Protein AF-H1Z0P4-F1 (afdb_monomer)

pLDDT: mean 85.71, std 9.98, range [48.66, 94.5]

Foldseek 3Di:
DDDFDWDWDDDDQWTWIDTPVDPDDTQIDRDPVNRVVSRVVRVVVVVVVVD

Nearest PDB structures (foldseek):
  6g1n-assembly1_B  TM=9.21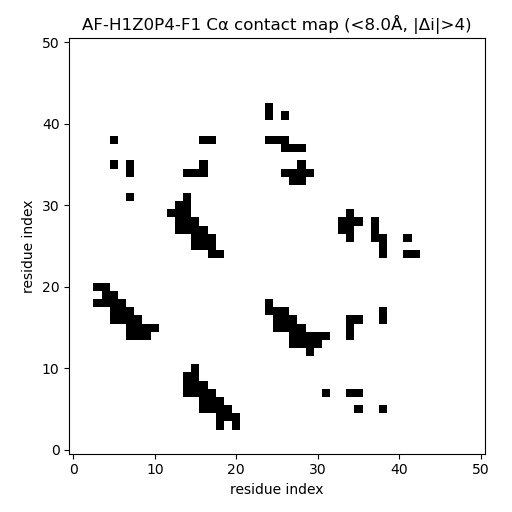6E-01  e=5.294E-02  Burkholderia pseudomallei K96243
  6g1n-assembly1_D  TM=9.247E-01  e=1.156E-01  Burkholderia pseudomallei K96243
  3kwr-assembly1_B  TM=8.993E-01  e=1.057E+00  Lactiplantibacillus plantarum
  6th6-assembly1_BG  TM=5.114E-01  e=4.148E+00  Thermococcus kodakarensis KOD1

Radius of gyration: 10.95 Å; Cα contacts (8 Å, |Δi|>4): 70; chains: 1; bounding box: 20×18×34 Å

Solvent-accessible surface area (backbone atoms only — not comparable to full-atom values): 3054 Å² total; per-residue (Å²): 132,85,84,79,67,75,49,68,45,80,51,100,80,34,20,50,25,37,26,95,90,46,88,91,55,75,30,62,18,72,41,70,66,48,13,49,54,37,39,53,53,51,52,49,55,52,60,56,71,71,104

InterPro domains:
  IPR035069 Antitoxin HicB/UPF0150 [SSF143100] (5-49)

Structure (mmCIF, N/CA/C/O backbone):
data_AF-H1Z0P4-F1
#
_entry.id   AF-H1Z0P4-F1
#
loop_
_atom_site.group_PDB
_atom_site.id
_atom_site.type_symbol
_atom_site.label_atom_id
_atom_site.label_alt_id
_atom_site.label_comp_id
_atom_site.label_asym_id
_atom_site.label_entity_id
_atom_site.label_seq_id
_atom_site.pdbx_PDB_ins_code
_atom_site.Cartn_x
_atom_site.Cartn_y
_atom_site.Cartn_z
_atom_site.occupancy
_atom_site.B_iso_or_equiv
_atom_site.auth_seq_id
_atom_site.auth_comp_id
_atom_site.auth_asym_id
_atom_site.auth_atom_id
_atom_site.pdbx_PDB_model_num
ATOM 1 N N . MET A 1 1 ? 1.354 -7.418 18.866 1.00 48.66 1 MET A N 1
ATOM 2 C CA . MET A 1 1 ? 1.117 -6.802 17.544 1.00 48.66 1 MET A CA 1
ATOM 3 C C . MET A 1 1 ? 0.751 -7.906 16.577 1.00 48.66 1 MET A C 1
ATOM 5 O O . MET A 1 1 ? 1.550 -8.816 16.406 1.00 48.66 1 MET A O 1
ATOM 9 N N . SER A 1 2 ? -0.447 -7.873 16.000 1.00 70.56 2 SER A N 1
ATOM 10 C CA . SER A 1 2 ? -0.750 -8.686 14.821 1.00 70.56 2 SER A CA 1
ATOM 11 C C . SER A 1 2 ? -0.036 -8.052 13.628 1.00 70.56 2 SER A C 1
ATOM 13 O O . SER A 1 2 ? -0.270 -6.880 13.340 1.00 70.56 2 SER A O 1
ATOM 15 N N . GLY A 1 3 ? 0.866 -8.790 12.983 1.00 76.94 3 GLY A N 1
ATOM 16 C CA . GLY A 1 3 ? 1.403 -8.383 11.686 1.00 76.94 3 GLY A CA 1
ATOM 17 C C . GLY A 1 3 ? 0.303 -8.401 10.623 1.00 76.94 3 GLY A C 1
ATOM 18 O O . GLY A 1 3 ? -0.712 -9.081 10.786 1.00 76.94 3 GLY A O 1
ATOM 19 N N . PHE A 1 4 ? 0.504 -7.660 9.540 1.00 84.25 4 PHE A N 1
ATOM 20 C CA . PHE A 1 4 ? -0.383 -7.673 8.378 1.00 84.25 4 PHE A CA 1
ATOM 21 C C . PHE A 1 4 ? 0.334 -8.373 7.225 1.00 84.25 4 PHE A C 1
ATOM 23 O O . PHE A 1 4 ? 1.536 -8.194 7.053 1.00 84.25 4 PHE A O 1
ATOM 30 N N . LEU A 1 5 ? -0.398 -9.151 6.426 1.00 89.25 5 LEU A N 1
ATOM 31 C CA . LEU A 1 5 ? 0.111 -9.642 5.148 1.00 89.25 5 LEU A CA 1
ATOM 32 C C . LEU A 1 5 ? -0.085 -8.550 4.096 1.00 89.25 5 LEU A C 1
ATOM 34 O O . LEU A 1 5 ? -1.218 -8.108 3.889 1.00 89.25 5 LEU A O 1
ATOM 38 N N . ILE A 1 6 ? 0.997 -8.147 3.435 1.00 89.81 6 ILE A N 1
ATOM 39 C CA . ILE A 1 6 ? 0.974 -7.275 2.260 1.00 89.81 6 ILE A CA 1
ATOM 40 C C . ILE A 1 6 ? 1.338 -8.138 1.052 1.00 89.81 6 ILE A C 1
ATOM 42 O O . ILE A 1 6 ? 2.365 -8.813 1.054 1.00 89.81 6 ILE A O 1
ATOM 46 N N . ILE A 1 7 ? 0.481 -8.136 0.037 1.00 91.44 7 ILE A N 1
ATOM 47 C CA . ILE A 1 7 ? 0.736 -8.762 -1.260 1.00 91.44 7 ILE A CA 1
ATOM 48 C C . ILE A 1 7 ? 0.985 -7.627 -2.245 1.00 91.44 7 ILE A C 1
ATOM 50 O O . ILE A 1 7 ? 0.126 -6.763 -2.387 1.00 91.44 7 ILE A O 1
ATOM 54 N N . ALA A 1 8 ? 2.148 -7.615 -2.898 1.00 91.94 8 ALA A N 1
ATOM 55 C CA . ALA A 1 8 ? 2.512 -6.625 -3.908 1.00 91.94 8 ALA A CA 1
ATOM 56 C C . ALA A 1 8 ? 2.487 -7.257 -5.304 1.00 91.94 8 ALA A C 1
ATOM 58 O O . ALA A 1 8 ? 3.374 -8.030 -5.664 1.00 91.94 8 ALA A O 1
ATOM 59 N N . GLU A 1 9 ? 1.474 -6.924 -6.102 1.00 92.94 9 GLU A N 1
ATOM 60 C CA . GLU A 1 9 ? 1.371 -7.409 -7.479 1.00 92.94 9 GLU A CA 1
ATOM 61 C C . GLU A 1 9 ? 2.161 -6.510 -8.427 1.00 92.94 9 GLU A C 1
ATOM 63 O O . GLU A 1 9 ? 1.992 -5.290 -8.435 1.00 92.94 9 GLU A O 1
ATOM 68 N N . LYS A 1 10 ? 3.028 -7.104 -9.249 1.00 94.12 10 LYS A N 1
ATOM 69 C CA . LYS A 1 10 ? 3.755 -6.370 -10.284 1.00 94.12 10 LYS A CA 1
ATOM 70 C C . LYS A 1 10 ? 2.835 -6.136 -11.484 1.00 94.12 10 LYS A C 1
ATOM 72 O O . LYS A 1 10 ? 2.442 -7.092 -12.143 1.00 94.12 10 LYS A O 1
ATOM 77 N N . GLY A 1 11 ? 2.539 -4.874 -11.789 1.00 90.69 11 GLY A N 1
ATOM 78 C CA . GLY A 1 11 ? 2.052 -4.468 -13.110 1.00 90.69 11 GLY A CA 1
ATOM 79 C C . GLY A 1 11 ? 3.166 -3.821 -13.930 1.00 90.69 11 GLY A C 1
ATOM 80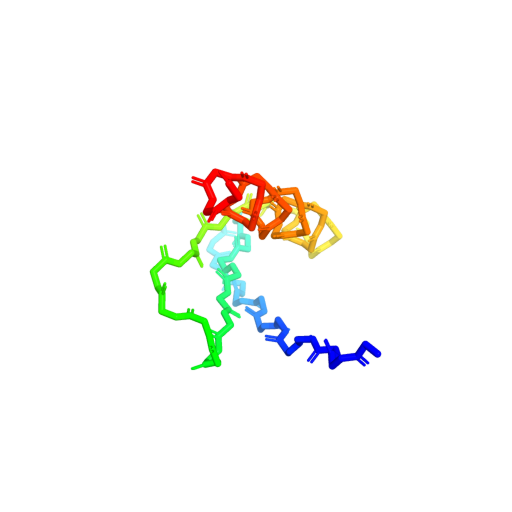 O O . GLY A 1 11 ? 4.314 -3.780 -13.482 1.00 90.69 11 GLY A O 1
ATOM 81 N N . ASP A 1 12 ? 2.828 -3.291 -15.105 1.00 91.56 12 ASP A N 1
ATOM 82 C CA . ASP A 1 12 ? 3.792 -2.827 -16.118 1.00 91.56 12 ASP A CA 1
ATOM 83 C C . ASP A 1 12 ? 4.951 -2.004 -15.515 1.00 91.56 12 ASP A C 1
ATOM 85 O O . ASP A 1 12 ? 6.094 -2.464 -15.470 1.00 91.56 12 ASP A O 1
ATOM 89 N N . ASP A 1 13 ? 4.645 -0.871 -14.875 1.00 92.50 13 ASP A N 1
ATOM 90 C CA . ASP A 1 13 ? 5.676 0.056 -14.372 1.00 92.50 13 ASP A CA 1
ATOM 91 C C . ASP A 1 13 ? 5.753 0.165 -12.845 1.00 92.50 13 ASP A C 1
ATOM 93 O O . ASP A 1 13 ? 6.663 0.792 -12.303 1.00 92.50 13 ASP A O 1
ATOM 97 N N . LYS A 1 14 ? 4.812 -0.442 -12.122 1.00 94.50 14 LYS A N 1
ATOM 98 C CA . LYS A 1 14 ? 4.696 -0.291 -10.666 1.00 94.50 14 LYS A CA 1
ATOM 99 C C . LYS A 1 14 ? 4.135 -1.536 -9.997 1.00 94.50 14 LYS A C 1
ATOM 101 O O . LYS A 1 14 ? 3.578 -2.415 -10.650 1.00 94.50 14 LYS A O 1
ATOM 106 N N . TYR A 1 15 ? 4.288 -1.572 -8.688 1.00 94.25 15 TYR A N 1
ATOM 107 C CA . TYR A 1 15 ? 3.711 -2.547 -7.790 1.00 94.25 15 TYR A CA 1
ATOM 108 C C . TYR A 1 15 ? 2.416 -2.003 -7.201 1.00 94.25 15 TYR A C 1
ATOM 110 O O . TYR A 1 15 ? 2.325 -0.830 -6.824 1.00 94.25 15 TYR A O 1
ATOM 118 N N . PHE A 1 16 ? 1.429 -2.882 -7.126 1.00 90.75 16 PHE A N 1
ATOM 119 C CA . PHE A 1 16 ? 0.105 -2.633 -6.590 1.00 90.75 16 PHE A CA 1
ATOM 120 C C . PHE A 1 16 ? -0.053 -3.460 -5.317 1.00 90.75 16 PHE A C 1
ATOM 122 O O . PHE A 1 16 ? -0.351 -4.655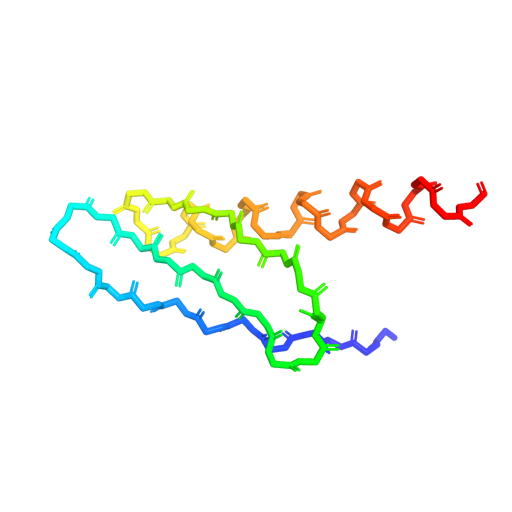 -5.393 1.00 90.75 16 PHE A O 1
ATOM 129 N N . PRO A 1 17 ? 0.207 -2.871 -4.141 1.00 91.06 17 PRO A N 1
ATOM 130 C CA . PRO A 1 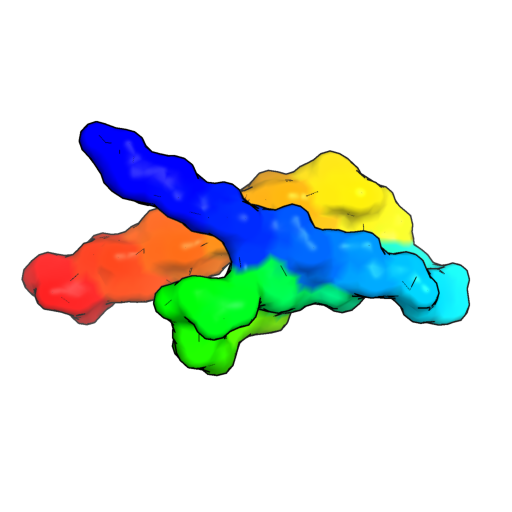17 ? 0.070 -3.593 -2.902 1.00 91.06 17 PRO A CA 1
ATOM 131 C C . PRO A 1 17 ? -1.367 -3.573 -2.391 1.00 91.06 17 PRO A C 1
ATOM 133 O O . PRO A 1 17 ? -2.085 -2.577 -2.516 1.00 91.06 17 PRO A O 1
ATOM 136 N N . TYR A 1 18 ? -1.753 -4.671 -1.754 1.00 90.06 18 TYR A N 1
ATOM 137 C CA . TYR A 1 18 ? -2.999 -4.800 -1.015 1.00 90.06 18 TYR A CA 1
ATOM 138 C C . TYR A 1 18 ? -2.811 -5.726 0.190 1.00 90.06 18 TYR A C 1
ATOM 140 O O . TYR A 1 18 ? -1.882 -6.532 0.247 1.00 90.06 18 TYR A O 1
ATOM 148 N N . SER A 1 19 ? -3.704 -5.622 1.174 1.00 88.44 19 SER A N 1
ATOM 149 C CA . SER A 1 19 ? -3.752 -6.554 2.300 1.00 88.44 19 SER A CA 1
ATOM 150 C C . SER A 1 19 ? -5.126 -7.221 2.349 1.00 88.44 19 SER A C 1
ATOM 152 O O . SER A 1 19 ? -6.116 -6.525 2.560 1.00 88.44 19 SER A O 1
ATOM 154 N N . PRO A 1 20 ? -5.228 -8.555 2.195 1.00 87.38 20 PRO A N 1
ATOM 155 C CA . PRO A 1 20 ? -6.515 -9.255 2.248 1.00 87.38 20 PRO A CA 1
ATOM 156 C C . PRO A 1 20 ? -7.282 -9.040 3.561 1.00 87.38 20 PRO A C 1
ATOM 158 O O . PRO A 1 20 ? -8.507 -9.096 3.583 1.00 87.38 20 PRO A O 1
ATOM 161 N N . GLY A 1 21 ? -6.556 -8.791 4.657 1.00 84.88 21 GLY A N 1
ATOM 162 C CA . GLY A 1 21 ? -7.132 -8.527 5.977 1.00 84.88 21 GLY A CA 1
ATOM 163 C C . GLY A 1 21 ? -7.525 -7.067 6.218 1.00 84.88 21 GLY A C 1
ATOM 164 O O . GLY A 1 21 ? -8.117 -6.778 7.255 1.00 84.88 21 GLY A O 1
ATOM 165 N N . LEU A 1 22 ? -7.203 -6.147 5.300 1.00 81.19 22 LEU A N 1
ATOM 166 C CA . LEU A 1 22 ? -7.505 -4.719 5.420 1.00 81.19 22 LEU A CA 1
ATOM 167 C C . LEU A 1 22 ? -8.234 -4.238 4.159 1.00 81.19 22 LEU A C 1
ATOM 169 O O . LEU A 1 22 ? -7.630 -4.033 3.107 1.00 81.19 22 LEU A O 1
ATOM 173 N N . LEU A 1 23 ? -9.543 -4.016 4.268 1.00 71.06 23 LEU A N 1
ATOM 174 C CA . LEU A 1 23 ? -10.336 -3.489 3.159 1.00 71.06 23 LEU A CA 1
ATOM 1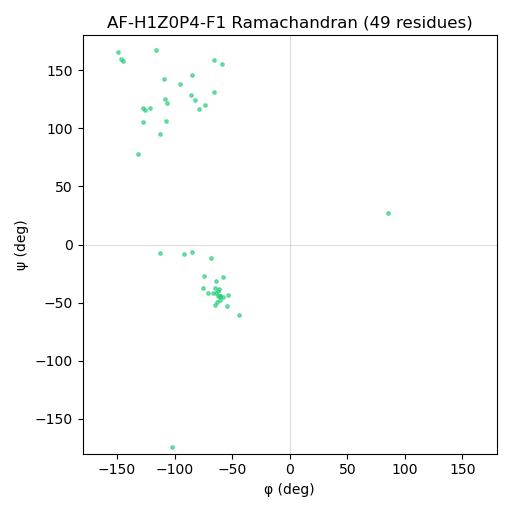75 C C . LEU A 1 23 ? -9.907 -2.049 2.816 1.00 71.06 23 LEU A C 1
ATOM 177 O O . LEU A 1 23 ? -9.832 -1.188 3.691 1.00 71.06 23 LEU A O 1
ATOM 181 N N . GLY A 1 24 ? -9.679 -1.779 1.527 1.00 64.31 24 GLY A N 1
ATOM 182 C CA . GLY A 1 24 ? -9.668 -0.415 0.981 1.00 64.31 24 GLY A CA 1
ATOM 183 C C . GLY A 1 24 ? -8.359 0.375 1.070 1.00 64.31 24 GLY A C 1
ATOM 184 O O . GLY A 1 24 ? -8.411 1.603 1.088 1.00 64.31 24 GLY A O 1
ATOM 185 N N . ARG A 1 25 ? -7.188 -0.271 1.105 1.00 63.09 25 ARG A N 1
ATOM 186 C CA . ARG A 1 25 ? -5.898 0.441 1.128 1.00 63.09 25 ARG A CA 1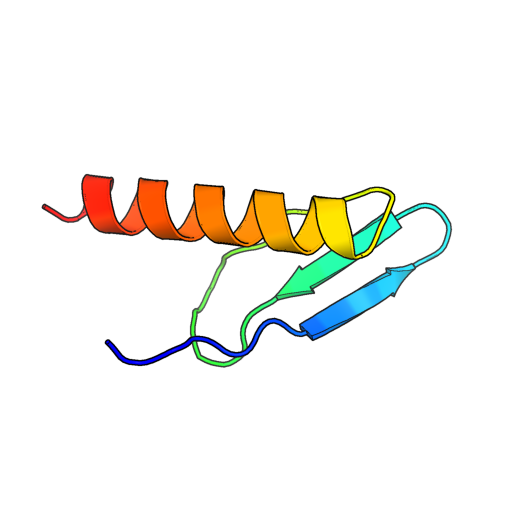
ATOM 187 C C . ARG A 1 25 ? -4.988 -0.023 -0.004 1.00 63.09 25 ARG A C 1
ATOM 189 O O . ARG A 1 25 ? -4.595 -1.183 -0.037 1.00 63.09 25 ARG A O 1
ATOM 196 N N . VAL A 1 26 ? -4.685 0.896 -0.919 1.00 65.81 26 VAL A N 1
ATOM 197 C CA . VAL A 1 26 ? -3.790 0.687 -2.063 1.00 65.81 26 VAL A CA 1
ATOM 198 C C . VAL A 1 26 ? -2.758 1.803 -2.040 1.00 65.81 26 VAL A C 1
ATOM 200 O O . VAL A 1 26 ? -3.117 2.976 -2.150 1.00 65.81 26 VAL A O 1
ATOM 203 N N . ALA A 1 27 ? -1.489 1.447 -1.880 1.00 80.00 27 ALA A N 1
ATOM 204 C CA . ALA A 1 27 ? -0.393 2.405 -1.787 1.00 80.00 27 ALA A CA 1
ATOM 205 C C . ALA A 1 27 ? 0.745 1.982 -2.730 1.00 80.00 27 ALA A C 1
ATOM 207 O O . ALA A 1 27 ? 1.710 1.358 -2.318 1.00 80.00 27 ALA A O 1
ATOM 208 N N . ASN A 1 28 ? 0.580 2.254 -4.028 1.00 90.81 28 ASN A N 1
ATOM 209 C CA . ASN A 1 28 ? 1.494 1.780 -5.077 1.00 90.81 28 ASN A CA 1
ATOM 210 C C . ASN A 1 28 ? 2.944 2.258 -4.878 1.00 90.81 28 ASN A C 1
ATOM 212 O O . ASN A 1 28 ? 3.161 3.329 -4.320 1.00 90.81 28 ASN A O 1
ATOM 216 N N . GLY A 1 29 ? 3.910 1.521 -5.428 1.00 91.44 29 GLY A N 1
ATOM 217 C CA . GLY A 1 29 ? 5.328 1.906 -5.471 1.00 91.44 29 GLY A CA 1
ATOM 218 C C . GLY A 1 29 ? 6.000 1.434 -6.761 1.00 91.44 29 GLY A C 1
ATOM 219 O O . GLY A 1 29 ? 5.497 0.528 -7.422 1.00 91.44 29 GLY A O 1
ATOM 220 N N . LYS A 1 30 ? 7.109 2.044 -7.180 1.00 94.25 30 LYS A N 1
ATOM 221 C CA . LYS A 1 30 ? 7.873 1.611 -8.366 1.00 94.25 30 LYS A CA 1
ATOM 222 C C . LYS A 1 30 ? 8.676 0.340 -8.096 1.00 94.25 30 LYS A C 1
ATOM 224 O O . LYS A 1 30 ? 8.901 -0.437 -9.023 1.00 94.25 30 LYS A O 1
ATOM 229 N N . THR A 1 31 ? 9.059 0.112 -6.841 1.00 94.38 31 THR A N 1
ATOM 230 C CA . THR A 1 31 ? 9.682 -1.131 -6.362 1.00 94.38 31 THR A CA 1
ATOM 231 C C . THR A 1 31 ? 8.798 -1.831 -5.330 1.00 94.38 31 THR A C 1
ATOM 233 O O . THR A 1 31 ? 7.826 -1.250 -4.837 1.00 94.38 31 THR A O 1
ATOM 236 N N . CYS A 1 32 ? 9.128 -3.087 -5.012 1.00 91.56 32 CYS A N 1
ATOM 237 C CA . CYS A 1 32 ? 8.473 -3.814 -3.924 1.00 91.56 32 CYS A CA 1
ATOM 238 C C . CYS A 1 32 ? 8.671 -3.094 -2.584 1.00 91.56 32 CYS A C 1
ATOM 240 O O . CYS A 1 32 ? 7.705 -2.935 -1.845 1.00 91.56 32 CYS A O 1
ATOM 242 N N . GLU A 1 33 ? 9.889 -2.622 -2.301 1.00 93.62 33 GLU A N 1
ATOM 243 C CA . GLU A 1 33 ? 10.210 -1.915 -1.058 1.00 93.62 33 GLU A CA 1
ATOM 244 C C . GLU A 1 33 ? 9.407 -0.614 -0.928 1.00 93.62 33 GLU A C 1
ATOM 246 O O . GLU A 1 33 ? 8.807 -0.362 0.111 1.00 93.62 33 GLU A O 1
ATOM 251 N N . GLU A 1 34 ? 9.308 0.181 -2.001 1.00 94.25 34 GLU A N 1
ATOM 252 C CA . GLU A 1 34 ? 8.514 1.417 -1.987 1.00 94.25 34 GLU A CA 1
ATOM 253 C C . GLU A 1 34 ? 7.026 1.119 -1.734 1.00 94.25 34 GLU A C 1
ATOM 255 O O . GLU A 1 34 ? 6.356 1.827 -0.985 1.00 94.25 34 GLU A O 1
ATOM 260 N N . ALA A 1 35 ? 6.497 0.051 -2.339 1.00 92.94 35 ALA A N 1
ATOM 261 C CA . ALA A 1 35 ? 5.116 -0.375 -2.127 1.00 92.94 35 ALA A CA 1
ATOM 262 C C . ALA A 1 35 ? 4.864 -0.838 -0.676 1.00 92.94 35 ALA A C 1
ATOM 264 O O . ALA A 1 35 ? 3.800 -0.559 -0.116 1.00 92.94 35 ALA A O 1
ATOM 265 N N . GLU A 1 36 ? 5.833 -1.513 -0.056 1.00 91.75 36 GLU A N 1
ATOM 266 C CA . GLU A 1 36 ? 5.795 -1.909 1.355 1.00 91.75 36 GLU A CA 1
ATOM 267 C C . GLU A 1 36 ? 5.813 -0.6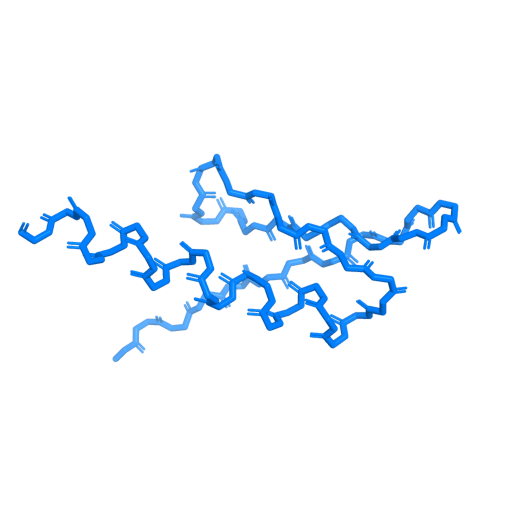85 2.285 1.00 91.75 36 GLU A C 1
ATOM 269 O O . GLU A 1 36 ? 4.913 -0.530 3.117 1.00 91.75 36 GLU A O 1
ATOM 274 N N . GLU A 1 37 ? 6.774 0.226 2.110 1.00 93.44 37 GLU A N 1
ATOM 275 C CA . GLU A 1 37 ? 6.895 1.456 2.905 1.00 93.44 37 GLU A CA 1
ATOM 276 C C . GLU A 1 37 ? 5.627 2.318 2.812 1.00 93.44 37 GLU A C 1
ATOM 278 O O . GLU A 1 37 ? 5.077 2.756 3.833 1.00 93.44 37 GLU A O 1
ATOM 283 N N . ASN A 1 38 ? 5.101 2.490 1.596 1.00 93.00 38 ASN A N 1
ATOM 284 C CA . ASN A 1 38 ? 3.864 3.225 1.353 1.00 93.00 38 ASN A CA 1
ATOM 285 C C . ASN A 1 38 ? 2.665 2.568 2.057 1.00 93.00 38 ASN A C 1
ATOM 287 O O . ASN A 1 38 ? 1.818 3.270 2.620 1.00 93.00 38 ASN A O 1
ATOM 291 N N . MET A 1 39 ? 2.593 1.233 2.087 1.00 91.50 39 MET A N 1
ATOM 292 C CA . MET A 1 39 ? 1.554 0.513 2.829 1.00 91.50 39 MET A CA 1
ATOM 293 C C . MET A 1 39 ? 1.676 0.700 4.340 1.00 91.50 39 MET A C 1
ATOM 295 O O . MET A 1 39 ? 0.656 0.927 4.997 1.00 91.50 39 MET A O 1
ATOM 299 N N . HIS A 1 40 ? 2.886 0.660 4.900 1.00 90.12 40 HIS A N 1
ATOM 300 C CA . HIS A 1 40 ? 3.099 0.922 6.326 1.00 90.12 40 HIS A CA 1
ATOM 301 C C . HIS A 1 40 ? 2.640 2.329 6.719 1.00 90.12 40 HIS A C 1
ATOM 303 O O . HIS A 1 40 ? 1.872 2.476 7.677 1.00 90.12 40 HIS A O 1
ATOM 309 N N . GLY A 1 41 ? 3.036 3.345 5.947 1.00 90.31 41 GLY A N 1
ATOM 310 C CA . GLY A 1 41 ? 2.603 4.726 6.164 1.00 90.31 41 GLY A CA 1
ATOM 311 C C . GLY A 1 41 ? 1.086 4.880 6.046 1.00 90.31 41 GLY A C 1
ATOM 312 O O . GLY A 1 41 ? 0.444 5.484 6.909 1.00 90.31 41 GLY A O 1
ATOM 313 N N . ALA A 1 42 ? 0.482 4.262 5.028 1.00 89.75 42 ALA A N 1
ATOM 314 C CA . ALA A 1 42 ? -0.959 4.313 4.836 1.00 89.75 42 ALA A CA 1
ATOM 315 C C . ALA A 1 42 ? -1.720 3.640 5.991 1.00 89.75 42 ALA A C 1
ATOM 317 O O . ALA A 1 42 ? -2.753 4.164 6.414 1.00 89.75 42 ALA A O 1
ATOM 318 N N . ILE A 1 43 ? -1.263 2.487 6.496 1.00 87.06 43 ILE A N 1
ATOM 319 C CA . ILE A 1 43 ? -1.895 1.797 7.634 1.00 87.06 43 ILE A CA 1
ATOM 320 C C . ILE A 1 43 ? -1.808 2.671 8.886 1.00 87.06 43 ILE A C 1
ATOM 322 O O . ILE A 1 43 ? -2.840 2.907 9.517 1.00 87.06 43 ILE A O 1
ATOM 326 N N . ALA A 1 44 ? -0.615 3.192 9.191 1.00 88.12 44 ALA A N 1
ATOM 327 C CA . ALA A 1 44 ? -0.377 4.061 10.339 1.00 88.12 44 ALA A CA 1
ATOM 328 C C . ALA A 1 44 ? -1.319 5.27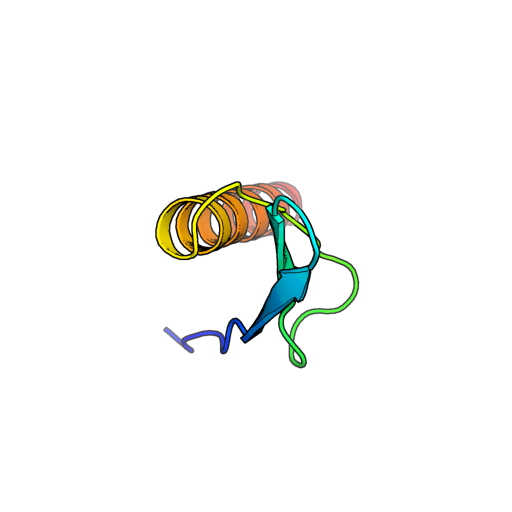2 10.328 1.00 88.12 44 ALA A C 1
ATOM 330 O O . ALA A 1 44 ? -2.086 5.451 11.276 1.00 88.12 44 ALA A O 1
ATOM 331 N N . PHE A 1 45 ? -1.365 6.006 9.212 1.00 87.75 45 PHE A N 1
ATOM 332 C CA . PHE A 1 45 ? -2.220 7.184 9.046 1.00 87.75 45 PHE A CA 1
ATOM 333 C C . PHE A 1 45 ? -3.697 6.898 9.353 1.00 87.75 45 PHE A C 1
ATOM 335 O O . PHE A 1 45 ? -4.366 7.665 10.041 1.00 87.75 45 PHE A O 1
ATOM 342 N N . HIS A 1 46 ? -4.229 5.770 8.882 1.00 84.25 46 HIS A N 1
ATOM 343 C CA . HIS A 1 46 ? -5.627 5.435 9.147 1.00 84.25 46 HIS A CA 1
ATOM 344 C C . HIS A 1 46 ? -5.874 4.947 10.564 1.00 84.25 46 HIS A C 1
ATOM 346 O O . HIS A 1 46 ? -6.896 5.297 11.139 1.00 84.25 46 HIS A O 1
ATOM 352 N N . THR A 1 47 ? -4.956 4.172 11.147 1.00 82.38 47 THR A N 1
ATOM 353 C CA . THR A 1 47 ? -5.069 3.807 12.565 1.00 82.38 47 THR A CA 1
ATOM 354 C C . THR A 1 47 ? -4.974 5.020 13.484 1.00 82.38 47 THR A C 1
ATOM 356 O O . THR A 1 47 ? -5.612 5.025 14.530 1.00 82.38 47 THR A O 1
ATOM 359 N N . GLU A 1 48 ? -4.216 6.050 13.105 1.00 84.19 48 GLU A N 1
ATOM 360 C CA . GLU A 1 48 ? -4.174 7.326 13.822 1.00 84.19 48 GLU A CA 1
ATOM 361 C C . GLU A 1 48 ? -5.469 8.118 13.653 1.00 84.19 48 GLU A C 1
ATOM 363 O O . GLU A 1 48 ? -5.981 8.630 14.640 1.00 84.19 48 GLU A O 1
ATOM 368 N N . GLY A 1 49 ? -6.044 8.161 12.448 1.00 79.12 49 GLY A N 1
ATOM 369 C CA . GLY A 1 49 ? -7.327 8.828 12.200 1.00 79.12 49 GLY A CA 1
ATOM 370 C C . GLY A 1 49 ? -8.551 8.157 12.843 1.00 79.12 49 GLY A C 1
ATOM 371 O O . GLY A 1 49 ? -9.624 8.752 12.849 1.00 79.12 49 GLY A O 1
ATOM 372 N N . LEU A 1 50 ? -8.412 6.930 13.357 1.00 78.06 50 LEU A N 1
ATOM 373 C CA . LEU A 1 50 ? -9.446 6.221 14.124 1.00 78.06 50 LEU A CA 1
ATOM 374 C C . LEU A 1 50 ? -9.342 6.444 15.645 1.00 78.06 50 LEU A C 1
ATOM 376 O O . LEU A 1 50 ? -10.215 5.960 16.369 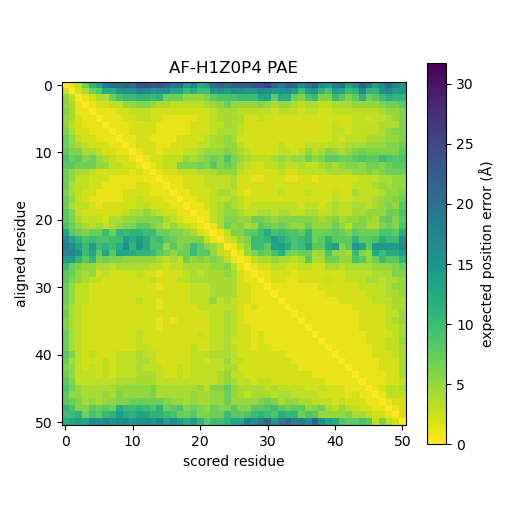1.00 78.06 50 LEU A O 1
ATOM 380 N N . LYS A 1 51 ? -8.274 7.092 16.131 1.00 65.62 51 LYS A N 1
ATOM 381 C CA . LYS A 1 51 ? -8.102 7.433 17.552 1.00 65.62 51 LYS A CA 1
ATOM 382 C C . LYS A 1 51 ? -8.884 8.680 17.946 1.00 65.62 51 LYS A C 1
ATOM 384 O O . LYS A 1 51 ? -9.102 9.551 17.078 1.00 65.62 51 LYS A O 1
#

Secondary structure (DSSP, 8-state):
------EEEE-SSSEEEEBTTBTT----BSSHHHHHHHHHHHHHHHHHHT-

Organism: NCBI:txid937775

Mean predicted aligned error: 4.41 Å

Sequence (51 aa):
MSGFLIIAEKGDDKYFPYSPGLLGRVANGKTCEEAEENMHGAIAFHTEGLK